Protein AF-A0A7Y2K6S4-F1 (afdb_monomer_lite)

pLDDT: mean 89.26, std 9.5, range [41.28, 97.06]

Sequence (138 aa):
EFALLLDDEIDHLEFKLSESYPNSRILNSIKTIIGSFSNAIYFVFDDESELFRSKVCPVISAELEKRKIKLLLKSEFYQLENNEQKDINTRFDSLLKNLGEEKLFILSSVEEFRLLLPEMASYRKVGFKFINPSLIEN

Foldseek 3Di:
DAEAEDACPPDPCLQDQDLVDDLVSNLRNLVCVCVVPVVHQAYEYACPHPSVVHPCVVSNVVSCVVVVHHYHYPVQAAELDDPPDPDSLVSVVVVVVPDDPDDHHHDDDPVSVVVCVVVVVVVVVVPDDDDDSNPPPD

Radius of gyration: 17.73 Å; chains: 1; bounding box: 39×28×47 Å

Structure (mmCIF, N/CA/C/O backbone):
data_AF-A0A7Y2K6S4-F1
#
_entry.id   AF-A0A7Y2K6S4-F1
#
loop_
_atom_site.group_PDB
_atom_site.id
_atom_site.type_symbol
_atom_site.label_atom_id
_atom_site.label_alt_id
_atom_site.label_comp_id
_atom_site.label_asym_id
_atom_site.label_entity_id
_atom_site.label_seq_id
_atom_site.pdbx_PDB_ins_code
_atom_site.Cartn_x
_atom_site.Cartn_y
_atom_site.Cartn_z
_atom_site.occupancy
_atom_site.B_iso_or_equiv
_atom_site.auth_seq_id
_atom_site.auth_comp_id
_atom_site.auth_asym_id
_atom_site.auth_atom_id
_atom_site.pdbx_PDB_model_num
ATOM 1 N N . GLU A 1 1 ? -11.916 -5.835 -1.835 1.00 80.81 1 GLU A N 1
ATOM 2 C CA . GLU A 1 1 ? -11.115 -4.637 -2.146 1.00 80.81 1 GLU A CA 1
ATOM 3 C C . GLU A 1 1 ? -9.665 -4.935 -1.833 1.00 80.81 1 GLU A C 1
ATOM 5 O O . GLU A 1 1 ? -9.430 -5.662 -0.875 1.00 80.81 1 GLU A O 1
ATOM 10 N N . PHE A 1 2 ? -8.725 -4.459 -2.646 1.00 89.69 2 PHE A N 1
ATOM 11 C CA . PHE A 1 2 ? -7.299 -4.657 -2.393 1.00 89.69 2 PHE A CA 1
ATOM 12 C C . PHE A 1 2 ? -6.484 -3.476 -2.925 1.00 89.69 2 PHE A C 1
ATOM 14 O O . PHE A 1 2 ? -6.943 -2.729 -3.794 1.00 89.69 2 PHE A O 1
ATOM 21 N N . ALA A 1 3 ? -5.280 -3.327 -2.384 1.00 91.00 3 ALA A N 1
ATOM 22 C CA . ALA A 1 3 ? -4.229 -2.471 -2.912 1.00 91.00 3 ALA A CA 1
ATOM 23 C C . ALA A 1 3 ? -3.069 -3.355 -3.385 1.00 91.00 3 ALA A C 1
ATOM 25 O O . ALA A 1 3 ? -2.923 -4.484 -2.913 1.00 91.00 3 ALA A O 1
ATOM 26 N N . LEU A 1 4 ? -2.277 -2.861 -4.331 1.00 94.62 4 LEU A N 1
ATOM 27 C CA . LEU A 1 4 ? -1.100 -3.568 -4.834 1.00 94.62 4 LEU A CA 1
ATOM 28 C C . LEU A 1 4 ? 0.155 -2.978 -4.223 1.00 94.62 4 LEU A C 1
ATOM 30 O O . LEU A 1 4 ? 0.376 -1.778 -4.352 1.00 94.62 4 LEU A O 1
ATOM 34 N N . LEU A 1 5 ? 0.975 -3.824 -3.613 1.00 94.88 5 LEU A N 1
ATOM 35 C CA . LEU A 1 5 ? 2.310 -3.448 -3.176 1.00 94.88 5 LEU A CA 1
ATOM 36 C C . LEU A 1 5 ? 3.285 -3.566 -4.355 1.00 94.88 5 LEU A C 1
ATOM 38 O O . LEU A 1 5 ? 3.292 -4.573 -5.062 1.00 94.88 5 LEU A O 1
ATOM 42 N N . LEU A 1 6 ? 4.067 -2.515 -4.577 1.00 95.69 6 LEU A N 1
ATOM 43 C CA . LEU A 1 6 ? 5.201 -2.477 -5.487 1.00 95.69 6 LEU A CA 1
ATOM 44 C C . LEU A 1 6 ? 6.479 -2.525 -4.653 1.00 95.69 6 LEU A C 1
ATOM 46 O O . LEU A 1 6 ? 6.812 -1.551 -3.975 1.00 95.69 6 LEU A O 1
ATOM 50 N N . ASP A 1 7 ? 7.169 -3.657 -4.711 1.00 94.69 7 ASP A N 1
ATOM 51 C CA . ASP A 1 7 ? 8.397 -3.932 -3.971 1.00 94.69 7 ASP A CA 1
ATOM 52 C C . ASP A 1 7 ? 9.390 -4.748 -4.821 1.00 94.69 7 ASP A C 1
ATOM 54 O O . ASP A 1 7 ? 9.219 -4.929 -6.034 1.00 94.69 7 ASP A O 1
ATOM 58 N N . ASP A 1 8 ? 10.454 -5.219 -4.174 1.00 92.81 8 ASP A N 1
ATOM 59 C CA . ASP A 1 8 ? 11.523 -5.992 -4.805 1.00 92.81 8 ASP A CA 1
ATOM 60 C C . ASP A 1 8 ? 11.154 -7.471 -5.034 1.00 92.81 8 ASP A C 1
ATOM 62 O O . ASP A 1 8 ? 11.887 -8.188 -5.720 1.00 92.81 8 ASP A O 1
ATOM 66 N N . GLU A 1 9 ? 10.021 -7.941 -4.499 1.00 92.19 9 GLU A N 1
ATOM 67 C CA . GLU A 1 9 ? 9.597 -9.344 -4.566 1.00 92.19 9 GLU A CA 1
ATOM 68 C C . GLU A 1 9 ? 8.816 -9.672 -5.852 1.00 92.19 9 GLU A C 1
ATOM 70 O O . GLU A 1 9 ? 8.498 -10.833 -6.115 1.00 92.19 9 GLU A O 1
ATOM 75 N N . ILE A 1 10 ? 8.555 -8.680 -6.713 1.00 90.94 10 ILE A N 1
ATOM 76 C CA . ILE A 1 10 ? 7.894 -8.880 -8.011 1.00 90.94 10 ILE A CA 1
ATOM 77 C C . ILE A 1 10 ? 8.826 -9.627 -8.981 1.00 90.94 10 ILE A C 1
ATOM 79 O O . ILE A 1 10 ? 9.609 -9.044 -9.742 1.00 90.94 10 ILE A O 1
ATOM 83 N N . ASP A 1 11 ? 8.700 -10.950 -9.001 1.00 88.38 11 ASP A N 1
ATOM 84 C CA . ASP A 1 11 ? 9.562 -11.859 -9.756 1.00 88.38 11 ASP A CA 1
ATOM 85 C C . ASP A 1 11 ? 8.979 -12.302 -11.109 1.00 88.38 11 ASP A C 1
ATOM 87 O O . ASP A 1 11 ? 9.739 -12.607 -12.039 1.00 88.38 11 ASP A O 1
ATOM 91 N N . HIS A 1 12 ? 7.650 -12.285 -11.257 1.00 92.19 12 HIS A N 1
ATOM 92 C CA . HIS A 1 12 ? 6.977 -12.727 -12.473 1.00 92.19 12 HIS A CA 1
ATOM 93 C C . HIS A 1 12 ? 7.408 -11.872 -13.668 1.00 92.19 12 HIS A C 1
ATOM 95 O O . HIS A 1 12 ? 7.276 -10.647 -13.670 1.00 92.19 12 HIS A O 1
ATOM 101 N N . LEU A 1 13 ? 7.915 -12.519 -14.720 1.00 90.56 13 LEU A N 1
ATOM 102 C CA . LEU A 1 13 ? 8.658 -11.850 -15.794 1.00 90.56 13 LEU A CA 1
ATOM 103 C C . LEU A 1 13 ? 7.888 -10.700 -16.463 1.00 90.56 13 LEU A C 1
ATOM 105 O O . LEU A 1 13 ? 8.491 -9.705 -16.875 1.00 90.56 13 LEU A O 1
ATOM 109 N N . GLU A 1 14 ? 6.573 -10.842 -16.616 1.00 93.94 14 GLU A N 1
ATOM 110 C CA . GLU A 1 14 ? 5.709 -9.839 -17.252 1.00 93.94 14 GLU A CA 1
ATOM 111 C C . GLU A 1 14 ? 5.389 -8.635 -16.354 1.00 93.94 14 GLU A C 1
ATOM 113 O O . GLU A 1 14 ? 5.055 -7.571 -16.872 1.00 93.94 14 GLU A O 1
ATOM 118 N N . PHE A 1 15 ? 5.529 -8.794 -15.036 1.00 95.44 15 PHE A N 1
ATOM 119 C CA . PHE A 1 15 ? 5.310 -7.747 -14.039 1.00 95.44 15 PHE A CA 1
ATOM 120 C C . PHE A 1 15 ? 6.617 -7.160 -13.523 1.00 95.44 15 PHE A C 1
ATOM 122 O O . PHE A 1 15 ? 6.616 -6.050 -13.013 1.00 95.44 15 PHE A O 1
ATOM 129 N N . LYS A 1 16 ? 7.742 -7.857 -13.692 1.00 94.81 16 LYS A N 1
ATOM 130 C CA . LYS A 1 16 ? 9.025 -7.462 -13.122 1.00 94.81 16 LYS A CA 1
ATOM 131 C C . LYS A 1 16 ? 9.394 -6.014 -13.453 1.00 94.81 16 LYS A C 1
ATOM 133 O O . LYS A 1 16 ? 9.487 -5.620 -14.625 1.00 94.81 16 LYS A O 1
ATOM 138 N N . LEU A 1 17 ? 9.648 -5.255 -12.390 1.00 94.19 17 LEU A N 1
ATOM 139 C CA . LEU A 1 17 ? 10.125 -3.880 -12.404 1.00 94.19 17 LEU A CA 1
ATOM 140 C C . LEU A 1 17 ? 11.571 -3.901 -11.897 1.00 94.19 17 LEU A C 1
ATOM 142 O O . LEU A 1 17 ? 11.830 -4.287 -10.768 1.00 94.19 17 LEU A O 1
ATOM 146 N N . SER A 1 18 ? 12.538 -3.571 -12.751 1.00 92.56 18 SER A N 1
ATOM 147 C CA . SER A 1 18 ? 13.960 -3.619 -12.390 1.00 92.56 18 SER A CA 1
ATOM 148 C C . SER A 1 18 ? 14.729 -2.513 -13.086 1.00 92.56 18 SER A C 1
ATOM 150 O O . SER A 1 18 ? 14.574 -2.298 -14.285 1.00 92.56 18 SER A O 1
ATOM 152 N N . GLU A 1 19 ? 15.639 -1.860 -12.372 1.00 92.62 19 GLU A N 1
ATOM 153 C CA . GLU A 1 19 ? 16.479 -0.802 -12.940 1.00 92.62 19 GLU A CA 1
ATOM 154 C C . GLU A 1 19 ? 17.434 -1.251 -14.050 1.00 92.62 19 GLU A C 1
ATOM 156 O O . GLU A 1 19 ? 17.946 -0.429 -14.818 1.00 92.62 19 GLU A O 1
ATOM 161 N N . SER A 1 20 ? 17.667 -2.561 -14.146 1.00 92.38 20 SER A N 1
ATOM 162 C CA . SER A 1 20 ? 18.426 -3.171 -15.235 1.00 92.38 20 SER A CA 1
ATOM 163 C C . SER A 1 20 ? 17.676 -3.115 -16.571 1.00 92.38 20 SER A C 1
ATOM 165 O O . SER A 1 20 ? 18.290 -3.230 -17.633 1.00 92.38 20 SER A O 1
ATOM 167 N N . TYR A 1 21 ? 16.355 -2.914 -16.545 1.00 94.19 21 TYR A N 1
ATOM 168 C CA . TYR A 1 21 ? 15.522 -2.884 -17.737 1.00 94.19 21 TYR A CA 1
ATOM 169 C C . TYR A 1 21 ? 15.424 -1.486 -18.357 1.00 94.19 21 TYR A C 1
ATOM 171 O O . TYR A 1 21 ? 15.396 -0.477 -17.651 1.00 94.19 21 TYR A O 1
ATOM 179 N N . PRO A 1 22 ? 15.328 -1.400 -19.699 1.00 94.62 22 PRO A N 1
ATOM 180 C CA . PRO A 1 22 ? 15.084 -0.131 -20.369 1.00 94.62 22 PRO A CA 1
ATOM 181 C C . PRO A 1 22 ? 13.682 0.400 -20.039 1.00 94.62 22 PRO A C 1
ATOM 183 O O . PRO A 1 22 ? 12.744 -0.376 -19.843 1.00 94.62 22 PRO A O 1
ATOM 186 N N . ASN A 1 23 ? 13.503 1.725 -20.088 1.00 94.88 23 ASN A N 1
ATOM 187 C CA . ASN A 1 23 ? 12.219 2.375 -19.789 1.00 94.88 23 ASN A CA 1
ATOM 188 C C . ASN A 1 23 ? 11.049 1.813 -20.611 1.00 94.88 23 ASN A C 1
ATOM 190 O O . ASN A 1 23 ? 9.943 1.703 -20.099 1.00 94.88 23 ASN A O 1
ATOM 194 N N . SER A 1 24 ? 11.275 1.413 -21.867 1.00 95.69 24 SER A N 1
ATOM 195 C CA . SER A 1 24 ? 10.242 0.780 -22.699 1.00 95.69 24 SER A CA 1
ATOM 196 C C . SER A 1 24 ? 9.732 -0.538 -22.110 1.00 95.69 24 SER A C 1
ATOM 198 O O . SER A 1 24 ? 8.534 -0.811 -22.169 1.00 95.69 24 SER A O 1
ATOM 200 N N . ARG A 1 25 ? 10.617 -1.341 -21.506 1.00 95.56 25 ARG A N 1
ATOM 201 C CA . ARG A 1 25 ? 10.241 -2.577 -20.815 1.00 95.56 25 ARG A CA 1
ATOM 202 C C . ARG A 1 25 ? 9.496 -2.268 -19.522 1.00 95.56 25 ARG A C 1
ATOM 204 O O . ARG A 1 25 ? 8.444 -2.858 -19.322 1.00 95.56 25 ARG A O 1
ATOM 211 N N . ILE A 1 26 ? 9.980 -1.319 -18.717 1.00 96.50 26 ILE A N 1
ATOM 212 C CA . ILE A 1 26 ? 9.299 -0.873 -17.487 1.00 96.50 26 ILE A CA 1
ATOM 213 C C . ILE A 1 26 ? 7.883 -0.385 -17.781 1.00 96.50 26 ILE A C 1
ATOM 215 O O . ILE A 1 26 ? 6.938 -0.827 -17.135 1.00 96.50 26 ILE A O 1
ATOM 219 N N . LEU A 1 27 ? 7.722 0.456 -18.808 1.00 96.69 27 LEU A N 1
ATOM 220 C CA . LEU A 1 27 ? 6.421 0.959 -19.249 1.00 96.69 27 LEU A CA 1
ATOM 221 C C . 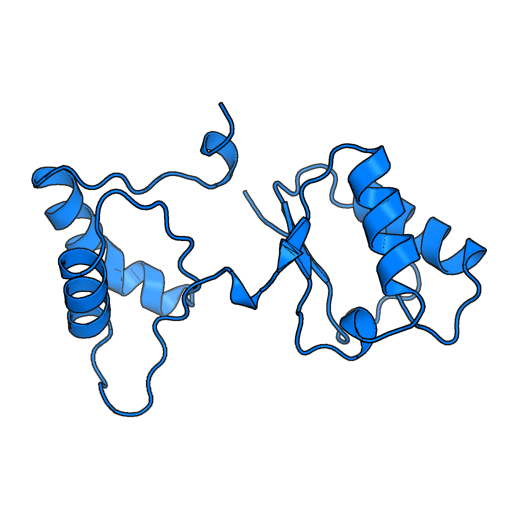LEU A 1 27 ? 5.478 -0.162 -19.690 1.00 96.69 27 LEU A C 1
ATOM 223 O O . LEU A 1 27 ? 4.275 -0.074 -19.463 1.00 96.69 27 LEU A O 1
ATOM 227 N N . ASN A 1 28 ? 5.998 -1.208 -20.329 1.00 96.75 28 ASN A N 1
ATOM 228 C CA . ASN A 1 28 ? 5.182 -2.364 -20.681 1.00 96.75 28 ASN A CA 1
ATOM 229 C C . ASN A 1 28 ? 4.792 -3.159 -19.431 1.00 96.75 28 ASN A C 1
ATOM 231 O O . ASN A 1 28 ? 3.609 -3.430 -19.271 1.00 96.75 28 ASN A O 1
ATOM 235 N N . SER A 1 29 ? 5.735 -3.455 -18.527 1.00 97.06 29 SER A N 1
ATOM 236 C CA . SER A 1 29 ? 5.449 -4.171 -17.276 1.00 97.06 29 SER A CA 1
ATOM 237 C C . SER A 1 29 ? 4.379 -3.454 -16.451 1.00 97.06 29 SER A C 1
ATOM 239 O O . SER A 1 29 ? 3.369 -4.058 -16.105 1.00 97.06 29 SER A O 1
ATOM 241 N N . ILE A 1 30 ? 4.527 -2.146 -16.206 1.00 96.50 30 ILE A N 1
ATOM 242 C CA . ILE A 1 30 ? 3.552 -1.391 -15.405 1.00 96.50 30 ILE A CA 1
ATOM 243 C C . ILE A 1 30 ? 2.173 -1.321 -16.080 1.00 96.50 30 ILE A C 1
ATOM 245 O O . ILE A 1 30 ? 1.158 -1.433 -15.400 1.00 96.50 30 ILE A O 1
ATOM 249 N N . LYS A 1 31 ? 2.096 -1.221 -17.417 1.00 96.19 31 LYS A N 1
ATOM 250 C CA . LYS A 1 31 ? 0.814 -1.309 -18.141 1.00 96.19 31 LYS A CA 1
ATOM 251 C C . LYS A 1 31 ? 0.164 -2.677 -17.972 1.00 96.19 31 LYS A C 1
ATOM 253 O O . LYS A 1 31 ? -1.049 -2.737 -17.790 1.00 96.19 31 LYS A O 1
ATOM 258 N N . THR A 1 32 ? 0.953 -3.749 -18.029 1.00 97.06 32 THR A N 1
ATOM 259 C CA . THR A 1 32 ? 0.463 -5.113 -17.807 1.00 97.06 32 THR A CA 1
ATOM 260 C C . THR A 1 32 ? -0.038 -5.281 -16.376 1.00 97.06 32 THR A C 1
ATOM 262 O O . THR A 1 32 ? -1.130 -5.812 -16.201 1.00 97.06 32 THR A O 1
ATOM 265 N N . ILE A 1 33 ? 0.683 -4.772 -15.368 1.00 96.81 33 ILE A N 1
ATOM 266 C CA . ILE A 1 33 ? 0.230 -4.772 -13.966 1.00 96.81 33 ILE A CA 1
ATOM 267 C C . ILE A 1 33 ? -1.111 -4.037 -13.854 1.00 96.81 33 ILE A C 1
ATOM 269 O O . ILE A 1 33 ? -2.093 -4.615 -13.400 1.00 96.81 33 ILE A O 1
ATOM 273 N N . ILE A 1 34 ? -1.191 -2.791 -14.334 1.00 95.69 34 ILE A N 1
ATOM 274 C CA . ILE A 1 34 ? -2.422 -1.986 -14.270 1.00 95.69 34 ILE A CA 1
ATOM 275 C C . ILE A 1 34 ? -3.596 -2.705 -14.950 1.00 95.69 34 ILE A C 1
ATOM 277 O O . ILE A 1 34 ? -4.701 -2.720 -14.415 1.00 95.69 34 ILE A O 1
ATOM 281 N N . GLY A 1 35 ? -3.368 -3.309 -16.120 1.00 95.44 35 GLY A N 1
ATOM 282 C CA . GLY A 1 35 ? -4.402 -4.051 -16.842 1.00 95.44 35 GLY A CA 1
ATOM 283 C C . GLY A 1 35 ? -4.833 -5.338 -16.134 1.00 95.44 35 GLY A C 1
ATOM 284 O O . GLY A 1 35 ? -6.020 -5.648 -16.107 1.00 95.44 35 GLY A O 1
ATOM 285 N N . SER A 1 36 ? -3.887 -6.065 -15.537 1.00 96.00 36 SER A N 1
ATOM 286 C CA . SER A 1 36 ? -4.144 -7.342 -14.854 1.00 96.00 36 SER A CA 1
ATOM 287 C C . SER A 1 36 ? -4.853 -7.151 -13.516 1.00 96.00 36 SER A C 1
ATOM 289 O O . SER A 1 36 ? -5.627 -8.005 -13.090 1.00 96.00 36 SER A O 1
ATOM 291 N N . PHE A 1 37 ? -4.624 -6.010 -12.869 1.00 94.94 37 PHE A N 1
ATOM 292 C CA . PHE A 1 37 ? -5.162 -5.685 -11.556 1.00 94.94 37 PHE A CA 1
ATOM 293 C C . PHE A 1 37 ? -6.007 -4.406 -11.589 1.00 94.94 37 PHE A C 1
ATOM 295 O O . PHE A 1 37 ? -5.912 -3.552 -10.710 1.00 94.94 37 PHE A O 1
ATOM 302 N N . SER A 1 38 ? -6.881 -4.287 -12.590 1.00 91.31 38 SER A N 1
ATOM 303 C CA . SER A 1 38 ? -7.707 -3.093 -12.831 1.00 91.31 38 SER A CA 1
ATOM 304 C C . SER A 1 38 ? -8.642 -2.706 -11.678 1.00 91.31 38 SER A C 1
ATOM 306 O O . SER A 1 38 ? -9.156 -1.594 -11.655 1.00 91.31 38 SER A O 1
ATOM 308 N N . ASN A 1 39 ? -8.894 -3.628 -10.745 1.00 90.38 39 ASN A N 1
ATOM 309 C CA . ASN A 1 39 ? -9.775 -3.431 -9.592 1.00 90.38 39 ASN A CA 1
ATOM 310 C C . ASN A 1 39 ? -9.016 -3.031 -8.312 1.00 90.38 39 ASN A C 1
ATOM 312 O O . ASN A 1 39 ? -9.629 -2.965 -7.243 1.00 90.38 39 ASN A O 1
ATOM 316 N N . ALA A 1 40 ? -7.698 -2.820 -8.390 1.00 92.25 40 ALA A N 1
ATOM 317 C CA . ALA A 1 40 ? -6.919 -2.300 -7.274 1.00 92.25 40 ALA A CA 1
ATOM 318 C C . ALA A 1 40 ? -7.342 -0.860 -6.965 1.00 92.25 40 ALA A C 1
ATOM 320 O O . ALA A 1 40 ? -7.468 -0.033 -7.867 1.00 92.25 40 ALA A O 1
ATOM 321 N N . ILE A 1 41 ? -7.552 -0.559 -5.684 1.00 89.81 41 ILE A N 1
ATOM 322 C CA . ILE A 1 41 ? -7.971 0.783 -5.251 1.00 89.81 41 ILE A CA 1
ATOM 323 C C . ILE A 1 41 ? -6.773 1.724 -5.238 1.00 89.81 41 ILE A C 1
ATOM 325 O O . ILE A 1 41 ? -6.866 2.859 -5.695 1.00 89.81 41 ILE A O 1
ATOM 329 N N . TYR A 1 42 ? -5.648 1.226 -4.727 1.00 89.94 42 TYR A N 1
ATOM 330 C CA . TYR A 1 42 ? -4.393 1.952 -4.631 1.00 89.94 42 TYR A CA 1
ATOM 331 C C . TYR A 1 42 ? -3.243 1.089 -5.116 1.00 89.94 42 TYR A C 1
ATOM 333 O O . TYR A 1 42 ? -3.272 -0.142 -5.019 1.00 89.94 42 TYR A O 1
ATOM 341 N N . PHE A 1 43 ? -2.206 1.775 -5.567 1.00 94.69 43 PHE A N 1
ATOM 342 C CA . PHE A 1 43 ? -0.868 1.224 -5.619 1.00 94.69 43 PHE A CA 1
ATOM 343 C C . PHE A 1 43 ? -0.113 1.758 -4.407 1.00 94.69 43 PHE A C 1
ATOM 345 O O . PHE A 1 43 ? -0.253 2.927 -4.048 1.00 94.69 43 PHE A O 1
ATOM 352 N N . VAL A 1 44 ? 0.653 0.894 -3.761 1.00 94.94 44 VAL A N 1
ATOM 353 C CA . VAL A 1 44 ? 1.492 1.220 -2.615 1.00 94.94 44 VAL A CA 1
ATOM 354 C C . VAL A 1 44 ? 2.924 0.942 -3.019 1.00 94.94 44 VAL A C 1
ATOM 356 O O . VAL A 1 44 ? 3.221 -0.152 -3.483 1.00 94.94 44 VAL A O 1
ATOM 359 N N . PHE A 1 45 ? 3.804 1.919 -2.869 1.00 95.44 45 PHE A N 1
ATOM 360 C CA . PHE A 1 45 ? 5.233 1.726 -3.050 1.00 95.44 45 PHE A CA 1
ATOM 361 C C . PHE A 1 45 ? 5.865 1.393 -1.704 1.00 95.44 45 PHE A C 1
ATOM 363 O O . PHE A 1 45 ? 5.640 2.120 -0.737 1.00 95.44 45 PHE A O 1
ATOM 370 N N . ASP A 1 46 ? 6.660 0.328 -1.634 1.00 94.94 46 ASP A N 1
ATOM 371 C CA . ASP A 1 46 ? 7.538 0.125 -0.484 1.00 94.94 46 ASP A CA 1
ATOM 372 C C . ASP A 1 46 ? 8.703 1.115 -0.572 1.00 94.94 46 ASP A C 1
ATOM 374 O O . ASP A 1 46 ? 9.618 0.940 -1.375 1.00 94.94 46 ASP A O 1
ATOM 378 N N . ASP A 1 47 ? 8.657 2.190 0.208 1.00 94.19 47 ASP A N 1
ATOM 379 C CA . ASP A 1 47 ? 9.657 3.255 0.183 1.00 94.19 47 ASP A CA 1
ATOM 380 C C . ASP A 1 47 ? 11.018 2.849 0.778 1.00 94.19 47 ASP A C 1
ATOM 382 O O . ASP A 1 47 ? 12.015 3.550 0.588 1.00 94.19 47 ASP A O 1
ATOM 386 N N . GLU A 1 48 ? 11.103 1.654 1.368 1.00 94.50 48 GLU A N 1
ATOM 387 C CA . GLU A 1 48 ? 12.352 1.019 1.793 1.00 94.50 48 GLU A CA 1
ATOM 388 C C . GLU A 1 48 ? 12.921 0.039 0.744 1.00 94.50 48 GLU A C 1
ATOM 390 O O . GLU A 1 48 ? 14.026 -0.488 0.927 1.00 94.50 48 GLU A O 1
ATOM 395 N N . SER A 1 49 ? 12.232 -0.178 -0.384 1.00 95.06 49 SER A N 1
ATOM 396 C CA . SER A 1 49 ? 12.674 -1.086 -1.458 1.00 95.06 49 SER A CA 1
ATOM 397 C C . SER A 1 49 ? 13.796 -0.516 -2.338 1.00 95.06 49 SER A C 1
ATOM 399 O O . SER A 1 49 ? 13.964 0.700 -2.500 1.00 95.06 49 SER A O 1
ATOM 401 N N . GLU A 1 50 ? 14.578 -1.402 -2.959 1.00 94.50 50 GLU A N 1
ATOM 402 C CA . GLU A 1 50 ? 15.520 -1.038 -4.023 1.00 94.50 50 GLU A CA 1
ATOM 403 C C . GLU A 1 50 ? 14.785 -0.455 -5.231 1.00 94.50 50 GLU A C 1
ATOM 405 O O . GLU A 1 50 ? 15.235 0.535 -5.816 1.00 94.50 50 GLU A O 1
ATOM 410 N N . LEU A 1 51 ? 13.618 -1.008 -5.564 1.00 94.62 51 LEU A N 1
ATOM 411 C CA . LEU A 1 51 ? 12.745 -0.516 -6.617 1.00 94.62 51 LEU A CA 1
ATOM 412 C C . LEU A 1 51 ? 12.386 0.963 -6.410 1.00 94.62 51 LEU A C 1
ATOM 414 O O . LEU A 1 51 ? 12.411 1.727 -7.380 1.00 94.62 51 LEU A O 1
ATOM 418 N N . PHE A 1 52 ? 12.111 1.396 -5.177 1.00 95.94 52 PHE A N 1
ATOM 419 C CA . PHE A 1 52 ? 11.768 2.791 -4.879 1.00 95.94 52 PHE A CA 1
ATOM 420 C C . PHE A 1 52 ? 12.958 3.723 -5.063 1.00 95.94 52 PHE A C 1
ATOM 422 O O . PHE A 1 52 ? 12.834 4.788 -5.669 1.00 95.94 52 PHE A O 1
ATOM 429 N N . ARG A 1 53 ? 14.135 3.290 -4.598 1.00 95.25 53 ARG A N 1
ATOM 430 C CA . ARG A 1 53 ? 15.399 4.030 -4.741 1.00 95.25 53 ARG A CA 1
ATOM 431 C C . ARG A 1 53 ? 15.946 4.026 -6.169 1.00 95.25 53 ARG A C 1
ATOM 433 O O . ARG A 1 53 ? 16.883 4.764 -6.477 1.00 95.25 53 ARG A O 1
ATOM 440 N N . SER A 1 54 ? 15.387 3.197 -7.040 1.00 95.12 54 SER A N 1
ATOM 441 C CA . SER A 1 54 ? 15.890 3.013 -8.389 1.00 95.12 54 SER A CA 1
ATOM 442 C C . SER A 1 54 ? 15.616 4.194 -9.322 1.00 95.12 54 SER A C 1
ATOM 444 O O . SER A 1 54 ? 14.637 4.935 -9.205 1.00 95.12 54 SER A O 1
ATOM 446 N N . LYS A 1 55 ? 16.421 4.291 -10.385 1.00 94.75 55 LYS A N 1
ATOM 447 C CA . LYS A 1 55 ? 16.215 5.267 -11.472 1.00 94.75 55 LYS A CA 1
ATOM 448 C C . LYS A 1 55 ? 14.906 5.074 -12.253 1.00 94.75 55 LYS A C 1
ATOM 450 O O . LYS A 1 55 ? 14.541 5.948 -13.038 1.00 94.75 55 LYS A O 1
ATOM 455 N N . VAL A 1 56 ? 14.238 3.924 -12.109 1.00 94.69 56 VAL A N 1
ATOM 456 C CA . VAL A 1 56 ? 12.994 3.616 -12.834 1.00 94.69 56 VAL A CA 1
ATOM 457 C C . VAL A 1 56 ? 11.742 3.991 -12.043 1.00 94.69 56 VAL A C 1
ATOM 459 O O . VAL A 1 56 ? 10.676 4.098 -12.648 1.00 94.69 56 VAL A O 1
ATOM 462 N N . CYS A 1 57 ? 11.863 4.281 -10.742 1.00 95.56 57 CYS A N 1
ATOM 463 C CA . CYS A 1 57 ? 10.761 4.753 -9.900 1.00 95.56 57 CYS A CA 1
ATOM 464 C C . CYS A 1 57 ? 10.012 5.959 -10.516 1.00 95.56 57 CYS A C 1
ATOM 466 O O . CYS A 1 57 ? 8.799 5.854 -10.709 1.00 95.56 57 CYS A O 1
ATOM 468 N N . PRO A 1 58 ? 10.678 7.034 -10.997 1.00 95.50 58 PRO A N 1
ATOM 469 C CA . PRO A 1 58 ? 9.979 8.153 -11.639 1.00 95.50 58 PRO A CA 1
ATOM 470 C C . PRO A 1 58 ? 9.177 7.762 -12.891 1.00 95.50 58 PRO A C 1
ATOM 472 O O . PRO A 1 58 ? 8.145 8.364 -13.180 1.00 95.50 58 PRO A O 1
ATOM 475 N N . VAL A 1 59 ? 9.630 6.748 -13.639 1.00 95.94 59 VAL A N 1
ATOM 476 C CA . VAL A 1 59 ? 8.932 6.250 -14.839 1.00 95.94 59 VAL A CA 1
ATOM 477 C C . VAL A 1 59 ? 7.635 5.541 -14.448 1.00 95.94 59 VAL A C 1
ATOM 479 O O . VAL A 1 59 ? 6.616 5.714 -15.115 1.00 95.94 59 VAL A O 1
ATOM 482 N N . ILE A 1 60 ? 7.673 4.763 -13.365 1.00 95.94 60 ILE A N 1
ATOM 483 C CA . ILE A 1 60 ? 6.513 4.055 -12.813 1.00 95.94 60 ILE A CA 1
ATOM 484 C C . ILE A 1 60 ? 5.494 5.069 -12.284 1.00 95.94 60 ILE A C 1
ATOM 486 O O . ILE A 1 60 ? 4.333 5.039 -12.698 1.00 95.94 60 ILE A O 1
ATOM 490 N N . SER A 1 61 ? 5.939 6.008 -11.444 1.00 95.81 61 SER A N 1
ATOM 491 C CA . SER A 1 61 ? 5.080 7.031 -10.838 1.00 95.81 61 SER A CA 1
ATOM 492 C C . SER A 1 61 ? 4.380 7.891 -11.890 1.00 95.81 61 SER A C 1
ATOM 494 O O . SER A 1 61 ? 3.165 8.062 -11.825 1.00 95.81 61 SER A O 1
ATOM 496 N N . ALA A 1 62 ? 5.104 8.345 -12.920 1.00 95.94 62 ALA A N 1
ATOM 497 C CA . ALA A 1 62 ? 4.522 9.141 -14.001 1.00 95.94 62 ALA A CA 1
ATOM 498 C C . ALA A 1 62 ? 3.446 8.377 -14.799 1.00 95.94 62 ALA A C 1
ATOM 500 O O . ALA A 1 62 ? 2.457 8.959 -15.249 1.00 95.94 62 ALA A O 1
ATOM 501 N N . GLU A 1 63 ? 3.616 7.066 -14.993 1.00 95.44 63 GLU A N 1
ATOM 502 C CA . GLU A 1 63 ? 2.664 6.247 -15.750 1.00 95.44 63 GLU A CA 1
ATOM 503 C C . GLU A 1 63 ? 1.374 5.961 -14.959 1.00 95.44 63 GLU A C 1
ATOM 505 O O . GLU A 1 63 ? 0.288 5.909 -15.558 1.00 95.44 63 GLU A O 1
ATOM 510 N N . LEU A 1 64 ? 1.478 5.827 -13.630 1.00 95.00 64 LEU A N 1
ATOM 511 C CA . LEU A 1 64 ? 0.339 5.748 -12.707 1.00 95.00 64 LEU A CA 1
ATOM 512 C C . LEU A 1 64 ? -0.399 7.094 -12.627 1.00 95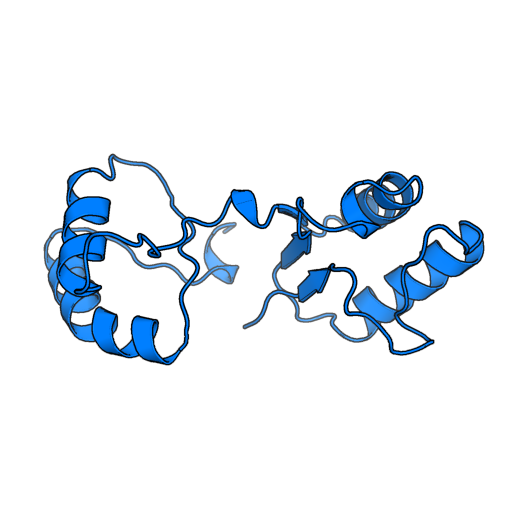.00 64 LEU A C 1
ATOM 514 O O . LEU A 1 64 ? -1.615 7.145 -12.837 1.00 95.00 64 LEU A O 1
ATOM 518 N N . GLU A 1 65 ? 0.337 8.191 -12.437 1.00 94.75 65 GLU A N 1
ATOM 519 C CA . GLU A 1 65 ? -0.207 9.552 -12.355 1.00 94.75 65 GLU A CA 1
ATOM 520 C C . GLU A 1 65 ? -0.970 9.937 -13.628 1.00 94.75 65 GLU A C 1
ATOM 522 O O . GLU A 1 65 ? -2.101 10.422 -13.566 1.00 94.75 65 GLU A O 1
ATOM 527 N N . LYS A 1 66 ? -0.418 9.625 -14.808 1.00 95.19 66 LYS A N 1
ATOM 528 C CA . LYS A 1 66 ? -1.076 9.853 -16.105 1.00 95.19 66 LYS A CA 1
ATOM 529 C C . LYS A 1 66 ? -2.465 9.207 -16.200 1.00 95.19 66 LYS A C 1
ATOM 531 O O . LYS A 1 66 ? -3.323 9.694 -16.937 1.00 95.19 66 LYS A O 1
ATOM 536 N N . ARG A 1 67 ? -2.689 8.103 -15.485 1.00 91.94 67 ARG A N 1
ATOM 537 C CA . ARG A 1 67 ? -3.971 7.379 -15.428 1.00 91.94 67 ARG A CA 1
ATOM 538 C C . ARG A 1 67 ? -4.836 7.777 -14.241 1.00 91.94 67 ARG A C 1
ATOM 540 O O . ARG A 1 67 ? -5.900 7.191 -14.073 1.00 91.94 67 ARG A O 1
ATOM 547 N N . LYS A 1 68 ? -4.407 8.771 -13.459 1.00 91.12 68 LYS A N 1
ATOM 548 C CA . LYS A 1 68 ? -5.046 9.189 -12.207 1.00 91.12 68 LYS A CA 1
ATOM 549 C C . LYS A 1 68 ? -5.143 8.040 -11.199 1.00 91.12 68 LYS A C 1
ATOM 551 O O . LYS A 1 68 ? -6.094 7.974 -10.429 1.00 91.12 68 LYS A O 1
ATOM 556 N N . ILE A 1 69 ? -4.181 7.119 -11.236 1.00 91.81 69 ILE A N 1
ATOM 557 C CA . ILE A 1 69 ? -4.081 6.045 -10.252 1.00 91.81 69 ILE A CA 1
ATOM 558 C C . ILE A 1 69 ? -3.326 6.602 -9.053 1.00 91.81 69 ILE A C 1
ATOM 560 O O . ILE A 1 69 ? -2.208 7.099 -9.199 1.00 91.81 69 ILE A O 1
ATOM 564 N N . LYS A 1 70 ? -3.940 6.523 -7.872 1.00 88.50 70 LYS A N 1
ATOM 565 C CA . LYS A 1 70 ? -3.321 6.992 -6.638 1.00 88.50 70 LYS A CA 1
ATOM 566 C C . LYS A 1 70 ? -2.196 6.048 -6.216 1.00 88.50 70 LYS A C 1
ATOM 568 O O . LYS A 1 70 ? -2.407 4.841 -6.074 1.00 88.50 70 LYS A O 1
ATOM 573 N N . LEU A 1 71 ? -1.024 6.636 -6.008 1.00 92.62 71 LEU A N 1
ATOM 574 C CA . LEU A 1 71 ? 0.150 5.987 -5.449 1.00 92.62 71 LEU A CA 1
ATOM 575 C C . LEU A 1 71 ? 0.345 6.484 -4.014 1.00 92.62 71 LEU A C 1
ATOM 577 O O . LEU A 1 71 ? 0.397 7.692 -3.796 1.00 92.62 71 LEU A O 1
ATOM 581 N N . LEU A 1 72 ? 0.423 5.555 -3.067 1.00 92.94 72 LEU A N 1
ATOM 582 C CA . LEU A 1 72 ? 0.729 5.801 -1.657 1.00 92.94 72 LEU A CA 1
ATOM 583 C C . LEU A 1 72 ? 2.106 5.219 -1.329 1.00 92.94 72 LEU A C 1
ATOM 585 O O . LEU A 1 72 ? 2.531 4.253 -1.963 1.00 92.94 72 LEU A O 1
ATOM 589 N N . LEU A 1 73 ? 2.786 5.759 -0.329 1.00 94.19 73 LEU A N 1
ATOM 590 C CA . LEU A 1 73 ? 3.985 5.159 0.250 1.00 94.19 73 LEU A CA 1
ATOM 591 C C . LEU A 1 73 ? 3.598 4.231 1.400 1.00 94.19 73 LEU A C 1
ATOM 593 O O . LEU A 1 73 ? 2.656 4.501 2.145 1.00 94.19 73 LEU A O 1
ATOM 597 N N . LYS A 1 74 ? 4.329 3.130 1.567 1.00 93.00 74 LYS A N 1
ATOM 598 C CA . LYS A 1 74 ? 4.109 2.177 2.660 1.00 93.00 74 LYS A CA 1
ATOM 599 C C . LYS A 1 74 ? 4.314 2.836 4.028 1.00 93.00 74 LYS A C 1
ATOM 601 O O . LYS A 1 74 ? 3.574 2.514 4.955 1.00 93.00 74 LYS A O 1
ATOM 606 N N . SER A 1 75 ? 5.231 3.796 4.145 1.00 91.75 75 SER A N 1
ATOM 607 C CA . SER A 1 75 ? 5.419 4.606 5.359 1.00 91.75 75 SER A CA 1
ATOM 608 C C . SER A 1 75 ? 4.244 5.518 5.731 1.00 91.75 75 SER A C 1
ATOM 610 O O . SER A 1 75 ? 4.146 5.924 6.887 1.00 91.75 75 SER A O 1
ATOM 612 N N . GLU A 1 76 ? 3.311 5.809 4.815 1.00 90.94 76 GLU A N 1
ATOM 613 C CA . GLU A 1 76 ? 2.073 6.536 5.153 1.00 90.94 76 GLU A CA 1
ATOM 614 C C . GLU A 1 76 ? 1.108 5.682 5.995 1.00 90.94 76 GLU A C 1
ATOM 616 O O . GLU A 1 76 ? 0.155 6.202 6.582 1.00 90.94 76 GLU A O 1
ATOM 621 N N . PHE A 1 77 ? 1.336 4.367 6.065 1.00 90.31 77 PHE A N 1
ATOM 622 C CA . PHE A 1 77 ? 0.529 3.450 6.853 1.00 90.31 77 PHE A CA 1
ATOM 623 C C . PHE A 1 77 ? 1.126 3.286 8.248 1.00 90.31 77 PHE A C 1
ATOM 625 O O . PHE A 1 77 ? 2.244 2.803 8.424 1.00 90.31 77 PHE A O 1
ATOM 632 N N . TYR A 1 78 ? 0.333 3.613 9.264 1.00 88.25 78 TYR A N 1
ATOM 633 C CA . TYR A 1 78 ? 0.702 3.383 10.649 1.00 88.25 78 TYR A CA 1
ATOM 634 C C . TYR A 1 78 ? 0.754 1.885 10.937 1.00 88.25 78 TYR A C 1
ATOM 636 O O . TYR A 1 78 ? -0.256 1.183 10.839 1.00 88.25 78 TYR A O 1
ATOM 644 N N . GLN A 1 79 ? 1.929 1.404 11.320 1.00 84.31 79 GLN A N 1
ATOM 645 C CA . GLN A 1 79 ? 2.113 0.040 11.790 1.00 84.31 79 GLN A CA 1
ATOM 646 C C . GLN A 1 79 ? 1.874 0.004 13.296 1.00 84.31 79 GLN A C 1
ATOM 648 O O . GLN A 1 79 ? 2.463 0.772 14.053 1.00 84.31 79 GLN A O 1
ATOM 653 N N . LEU A 1 80 ? 1.017 -0.911 13.747 1.00 77.94 80 LEU A N 1
ATOM 654 C CA . LEU A 1 80 ? 0.767 -1.119 15.177 1.00 77.94 80 LEU A CA 1
ATOM 655 C C . LEU A 1 80 ? 1.926 -1.846 15.883 1.00 77.94 80 LEU A C 1
ATOM 657 O O . LEU A 1 80 ? 1.841 -2.117 17.082 1.00 77.94 80 LEU A O 1
ATOM 661 N N . GLU A 1 81 ? 3.006 -2.175 15.175 1.00 69.31 81 GLU A N 1
ATOM 662 C CA . GLU A 1 81 ? 4.162 -2.878 15.720 1.00 69.31 81 GLU A CA 1
ATOM 663 C C . GLU A 1 81 ? 5.007 -1.972 16.629 1.00 69.31 81 GLU A C 1
ATOM 665 O O . GLU A 1 81 ? 5.448 -0.891 16.250 1.00 69.31 81 GLU A O 1
ATOM 670 N N . ASN A 1 82 ? 5.252 -2.433 17.858 1.00 54.12 82 ASN A N 1
ATOM 671 C CA . ASN A 1 82 ? 6.301 -1.909 18.725 1.00 54.12 82 ASN A CA 1
ATOM 672 C C . ASN A 1 82 ? 6.850 -3.069 19.570 1.00 54.12 82 ASN A C 1
ATOM 674 O O . ASN A 1 82 ? 6.083 -3.889 20.077 1.00 54.12 82 ASN A O 1
ATOM 678 N N . ASN A 1 83 ? 8.170 -3.131 19.741 1.00 53.47 83 ASN A N 1
ATOM 679 C CA . ASN A 1 83 ? 8.869 -4.218 20.434 1.00 53.47 83 ASN A CA 1
ATOM 680 C C . ASN A 1 83 ? 8.635 -4.232 21.961 1.00 53.47 83 ASN A C 1
ATOM 682 O O . ASN A 1 83 ? 9.004 -5.197 22.629 1.00 53.47 83 ASN A O 1
ATOM 686 N N . GLU A 1 84 ? 8.016 -3.189 22.524 1.00 54.50 84 GLU A N 1
ATOM 687 C CA . GLU A 1 84 ? 7.903 -2.998 23.979 1.00 54.50 84 GLU A CA 1
ATOM 688 C C . GLU A 1 84 ? 6.515 -3.319 24.567 1.00 54.50 84 GLU A C 1
ATOM 690 O O . GLU A 1 84 ? 6.415 -3.732 25.725 1.00 54.50 84 GLU A O 1
ATOM 695 N N . GLN A 1 85 ? 5.431 -3.194 23.791 1.00 56.28 85 GLN A N 1
ATOM 696 C CA . GLN A 1 85 ? 4.059 -3.461 24.248 1.00 56.28 85 GLN A CA 1
ATOM 697 C C . GLN A 1 85 ? 3.498 -4.699 23.556 1.00 56.28 85 GLN A C 1
ATOM 699 O O . GLN A 1 85 ? 3.215 -4.686 22.365 1.00 56.28 85 GLN A O 1
ATOM 704 N N . LYS A 1 86 ? 3.308 -5.788 24.310 1.00 65.75 86 LYS A N 1
ATOM 705 C CA . LYS A 1 86 ? 2.870 -7.069 23.729 1.00 65.75 86 LYS A CA 1
ATOM 706 C C . LYS A 1 86 ? 1.414 -7.072 23.261 1.00 65.75 86 LYS A C 1
ATOM 708 O O . LYS A 1 86 ? 1.100 -7.774 22.307 1.00 65.75 86 LYS A O 1
ATOM 713 N N . ASP A 1 87 ? 0.531 -6.291 23.878 1.00 84.38 87 ASP A N 1
ATOM 714 C CA . ASP A 1 87 ? -0.900 -6.327 23.561 1.00 84.38 87 ASP A CA 1
ATOM 715 C C . ASP A 1 87 ? -1.278 -5.314 22.472 1.00 84.38 87 ASP A C 1
ATOM 717 O O . ASP A 1 87 ? -0.957 -4.127 22.561 1.00 84.38 87 ASP A O 1
ATOM 721 N N . ILE A 1 88 ? -1.942 -5.794 21.423 1.00 87.19 88 ILE A N 1
ATOM 722 C CA . ILE A 1 88 ? -2.391 -4.974 20.297 1.00 87.19 88 ILE A CA 1
ATOM 723 C C . ILE A 1 88 ? -3.568 -4.071 20.674 1.00 87.19 88 ILE A C 1
ATOM 725 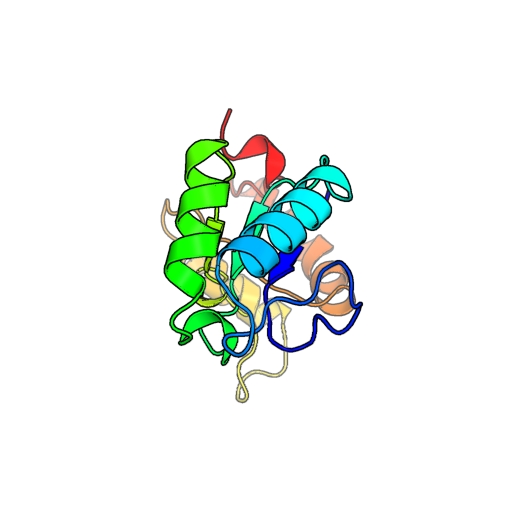O O . ILE A 1 88 ? -3.630 -2.934 20.209 1.00 87.19 88 ILE A O 1
ATOM 729 N N . ASN A 1 89 ? -4.457 -4.525 21.562 1.00 88.31 89 ASN A N 1
ATOM 730 C CA . ASN A 1 89 ? -5.635 -3.747 21.948 1.00 88.31 89 ASN A CA 1
ATOM 731 C C . ASN A 1 89 ? -5.224 -2.484 22.705 1.00 88.31 89 ASN A C 1
ATOM 733 O O . ASN A 1 89 ? -5.685 -1.391 22.387 1.00 88.31 89 ASN A O 1
ATOM 737 N N . THR A 1 90 ? -4.278 -2.612 23.638 1.00 87.94 90 THR A N 1
ATOM 738 C CA . THR A 1 90 ? -3.693 -1.473 24.360 1.00 87.94 90 THR A CA 1
ATOM 739 C C . THR A 1 90 ? -3.030 -0.454 23.417 1.00 87.94 90 THR A C 1
ATOM 741 O O . THR A 1 90 ? -3.166 0.758 23.610 1.00 87.94 90 THR A O 1
ATOM 744 N N . ARG A 1 91 ? -2.330 -0.922 22.374 1.00 85.94 91 ARG A N 1
ATOM 745 C CA . ARG A 1 91 ? -1.683 -0.056 21.370 1.00 85.94 91 ARG A CA 1
ATOM 746 C C . ARG A 1 91 ? -2.705 0.671 20.507 1.00 85.94 91 ARG A C 1
ATOM 748 O O . ARG A 1 91 ? -2.600 1.878 20.316 1.00 85.94 91 ARG A O 1
ATOM 755 N N . PHE A 1 92 ? -3.717 -0.047 20.039 1.00 90.62 92 PHE A N 1
ATOM 756 C CA . PHE A 1 92 ? -4.806 0.521 19.258 1.00 90.62 92 PHE A CA 1
ATOM 757 C C . PHE A 1 92 ? -5.620 1.547 20.057 1.00 90.62 92 PHE A C 1
ATOM 759 O O . PHE A 1 92 ? -5.917 2.625 19.548 1.00 90.62 92 PHE A O 1
ATOM 766 N N . ASP A 1 93 ? -5.910 1.263 21.327 1.00 89.69 93 ASP A N 1
ATOM 767 C CA . ASP A 1 93 ? -6.586 2.199 22.230 1.00 89.69 93 ASP A CA 1
ATOM 768 C C . ASP A 1 93 ? -5.749 3.469 22.460 1.00 89.69 93 ASP A C 1
ATOM 770 O O . ASP A 1 93 ? -6.259 4.586 22.347 1.00 89.69 93 ASP A O 1
ATOM 774 N N . SER A 1 94 ? -4.442 3.308 22.689 1.00 88.38 94 SER A N 1
ATOM 775 C CA . SER A 1 94 ? -3.508 4.432 22.828 1.00 88.38 94 SER A CA 1
ATOM 776 C C . SER A 1 94 ? -3.440 5.274 21.553 1.00 88.38 94 SER A C 1
ATOM 778 O O . SER A 1 94 ? -3.477 6.501 21.623 1.00 88.38 94 SER A O 1
ATOM 780 N N . LEU A 1 95 ? -3.380 4.629 20.385 1.00 88.94 95 LEU A N 1
ATOM 781 C CA . LEU A 1 95 ? -3.381 5.298 19.087 1.00 88.94 95 LEU A CA 1
ATOM 782 C C . LEU A 1 95 ? -4.647 6.136 18.907 1.00 88.94 95 LEU A C 1
ATOM 784 O O . LEU A 1 95 ? -4.551 7.328 18.642 1.00 88.94 95 LEU A O 1
ATOM 788 N N . LEU A 1 96 ? -5.828 5.542 19.097 1.00 89.50 96 LEU A N 1
ATOM 789 C CA . LEU A 1 96 ? -7.097 6.235 18.873 1.00 89.50 96 LEU A CA 1
ATOM 790 C C . LEU A 1 96 ? -7.360 7.354 19.882 1.00 89.50 96 LEU A C 1
ATOM 792 O O . LEU A 1 96 ? -7.976 8.350 19.525 1.00 89.50 96 LEU A O 1
ATOM 796 N N . LYS A 1 97 ? -6.885 7.232 21.126 1.00 87.75 97 LYS A N 1
ATOM 797 C CA . LYS A 1 97 ? -6.983 8.315 22.121 1.00 87.75 97 LYS A CA 1
ATOM 798 C C . LYS A 1 97 ? -6.117 9.523 21.775 1.00 87.75 97 LYS A C 1
ATOM 800 O O . LYS A 1 97 ? -6.470 10.639 22.145 1.00 87.75 97 LYS A O 1
ATOM 805 N N . ASN A 1 98 ? -4.999 9.293 21.092 1.00 85.12 98 ASN A N 1
ATOM 806 C CA . ASN A 1 98 ? -4.099 10.345 20.625 1.00 85.12 98 ASN A CA 1
ATOM 807 C C . ASN A 1 98 ? -4.445 10.829 19.209 1.00 85.12 98 ASN A C 1
ATOM 809 O O . ASN A 1 98 ? -3.931 11.860 18.776 1.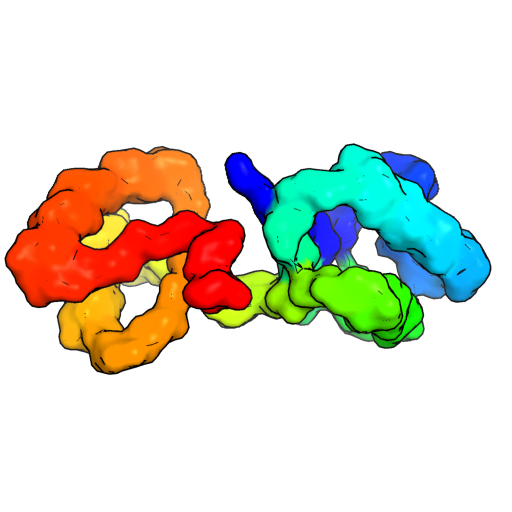00 85.12 98 ASN A O 1
ATOM 813 N N . LEU A 1 99 ? -5.303 10.099 18.492 1.00 83.69 99 LEU A N 1
ATOM 814 C CA . LEU A 1 99 ? -5.781 10.476 17.172 1.00 83.69 99 LEU A CA 1
ATOM 815 C C . LEU A 1 99 ? -6.738 11.665 17.316 1.00 83.69 99 LEU A C 1
ATOM 817 O O . LEU A 1 99 ? -7.802 11.551 17.924 1.00 83.69 99 LEU A O 1
ATOM 821 N N . GLY A 1 100 ? -6.334 12.818 16.780 1.00 78.25 100 GLY A N 1
ATOM 822 C CA . GLY A 1 100 ? -7.191 13.998 16.671 1.00 78.25 100 GLY A CA 1
ATOM 823 C C . GLY A 1 100 ? -8.268 13.829 15.591 1.00 78.25 100 GLY A C 1
ATOM 824 O O . GLY A 1 100 ? -8.772 12.737 15.346 1.00 78.25 100 GLY A O 1
ATOM 825 N N . GLU A 1 101 ? -8.598 14.907 14.879 1.00 71.88 101 GLU A N 1
ATOM 826 C CA . GLU A 1 101 ? -9.553 14.873 13.752 1.00 71.88 101 GLU A CA 1
ATOM 827 C C . GLU A 1 101 ? -8.934 14.353 12.435 1.00 71.88 101 GLU A C 1
ATOM 829 O O . GLU A 1 101 ? -9.473 14.558 11.345 1.00 71.88 101 GLU A O 1
ATOM 834 N N . GLU A 1 102 ? -7.788 13.680 12.516 1.00 80.31 102 GLU A N 1
ATOM 835 C CA . GLU A 1 102 ? -7.015 13.247 11.357 1.00 80.31 102 GLU A CA 1
ATOM 836 C C . GLU A 1 102 ? -7.440 11.863 10.852 1.00 80.31 102 GLU A C 1
ATOM 838 O O . GLU A 1 102 ? -7.857 10.979 11.604 1.00 80.31 102 GLU A O 1
ATOM 843 N N . LYS A 1 103 ? -7.319 11.666 9.534 1.00 83.50 103 LYS A N 1
ATOM 844 C CA . LYS A 1 103 ? -7.488 10.354 8.900 1.00 83.50 103 LYS A CA 1
ATOM 845 C C . LYS A 1 103 ? -6.174 9.585 9.006 1.00 83.50 103 LYS A C 1
ATOM 847 O O . LYS A 1 103 ? -5.127 10.126 8.670 1.00 83.50 103 LYS A O 1
ATOM 852 N N . LEU A 1 104 ? -6.255 8.313 9.385 1.00 87.81 104 LEU A N 1
ATOM 853 C CA . LEU A 1 104 ? -5.099 7.431 9.500 1.00 87.81 104 LEU A CA 1
ATOM 854 C C . LEU A 1 104 ? -5.330 6.135 8.721 1.00 87.81 104 LEU A C 1
ATOM 856 O O . LEU A 1 104 ? -6.385 5.509 8.854 1.00 87.81 104 LEU A O 1
ATOM 860 N N . PHE A 1 105 ? -4.331 5.712 7.951 1.00 88.31 105 PHE A N 1
ATOM 861 C CA . PHE A 1 105 ? -4.262 4.353 7.425 1.00 88.31 105 PHE A CA 1
ATOM 862 C C . PHE A 1 105 ? -3.513 3.479 8.424 1.00 88.31 105 PHE A C 1
ATOM 864 O O . PHE A 1 105 ? -2.415 3.830 8.840 1.00 88.31 105 PHE A O 1
ATOM 871 N N . ILE A 1 106 ? -4.098 2.348 8.813 1.00 88.44 106 ILE A N 1
ATOM 872 C CA . ILE A 1 106 ? -3.468 1.392 9.728 1.00 88.44 106 ILE A CA 1
ATOM 873 C C . ILE A 1 106 ? -3.147 0.126 8.940 1.00 88.44 106 ILE A C 1
ATOM 875 O O . ILE A 1 106 ? -4.045 -0.471 8.341 1.00 88.44 106 ILE A O 1
ATOM 879 N N . LEU A 1 107 ? -1.881 -0.283 8.953 1.00 86.44 107 LEU A N 1
ATOM 880 C CA . LEU A 1 107 ? -1.442 -1.572 8.431 1.00 86.44 107 LEU A CA 1
ATOM 881 C C . LEU A 1 107 ? -1.421 -2.586 9.579 1.00 86.44 107 LEU A C 1
ATOM 883 O O . LEU A 1 107 ? -0.874 -2.322 10.647 1.00 86.44 107 LEU A O 1
ATOM 887 N N . SER A 1 108 ? -2.047 -3.738 9.359 1.00 86.50 108 SER A N 1
ATOM 888 C CA . SER A 1 108 ? -2.102 -4.836 10.328 1.00 86.50 108 SER A CA 1
ATOM 889 C C . SER A 1 108 ? -2.184 -6.172 9.602 1.00 86.50 108 SER A C 1
ATOM 891 O O . SER A 1 108 ? -2.661 -6.237 8.463 1.00 86.50 108 SER A O 1
ATOM 893 N N . SER A 1 109 ? -1.745 -7.237 10.266 1.00 87.62 109 SER A N 1
ATOM 894 C CA . SER A 1 109 ? -2.018 -8.603 9.820 1.00 87.62 109 SER A CA 1
ATOM 895 C C . SER A 1 109 ? -3.508 -8.948 9.955 1.00 87.62 109 SER A C 1
ATOM 897 O O . SER A 1 109 ? -4.286 -8.272 10.635 1.00 87.62 109 SER A O 1
ATOM 899 N N . VAL A 1 110 ? -3.934 -10.037 9.313 1.00 88.25 110 VAL A N 1
ATOM 900 C CA . VAL A 1 110 ? -5.332 -10.493 9.375 1.00 88.25 110 VAL A CA 1
ATOM 901 C C . VAL A 1 110 ? -5.705 -10.926 10.795 1.00 88.25 110 VAL A C 1
ATOM 903 O O . VAL A 1 110 ? -6.828 -10.699 11.251 1.00 88.25 110 VAL A O 1
ATOM 906 N N . GLU A 1 111 ? -4.771 -11.555 11.499 1.00 88.56 111 GLU A N 1
ATOM 907 C CA . GLU A 1 111 ? -4.915 -12.018 12.875 1.00 88.56 111 GLU A CA 1
ATOM 908 C C . GLU A 1 111 ? -5.126 -10.836 13.820 1.00 88.56 111 GLU A C 1
ATOM 910 O O . GLU A 1 111 ? -6.084 -10.819 14.592 1.00 88.56 111 GLU A O 1
ATOM 915 N N . GLU A 1 112 ? -4.282 -9.817 13.699 1.00 89.00 112 GLU A N 1
ATOM 916 C CA . GLU A 1 112 ? -4.379 -8.565 14.444 1.00 89.00 112 GLU A CA 1
ATOM 917 C C . GLU A 1 112 ? -5.686 -7.830 14.168 1.00 89.00 112 GLU A C 1
ATOM 919 O O . GLU A 1 112 ? -6.403 -7.465 15.099 1.00 89.00 112 GLU A O 1
ATOM 924 N N . PHE A 1 113 ? -6.055 -7.683 12.895 1.00 90.31 113 PHE A N 1
ATOM 925 C CA . PHE A 1 113 ? -7.311 -7.050 12.514 1.00 90.31 113 PHE A CA 1
ATOM 926 C C . PHE A 1 113 ? -8.520 -7.728 13.173 1.00 90.31 113 PHE A C 1
ATOM 928 O O . PHE A 1 113 ? -9.420 -7.049 13.668 1.00 90.31 113 PHE A O 1
ATOM 935 N N . ARG A 1 114 ? -8.538 -9.067 13.238 1.00 91.06 114 ARG A N 1
ATOM 936 C CA . ARG A 1 114 ? -9.612 -9.818 13.912 1.00 91.06 114 ARG A CA 1
ATOM 937 C C . ARG A 1 114 ? -9.679 -9.523 15.407 1.00 91.06 114 ARG A C 1
ATOM 939 O O . ARG A 1 114 ? -10.785 -9.425 15.936 1.00 91.06 114 ARG A O 1
ATOM 946 N N . LEU A 1 115 ? -8.531 -9.379 16.070 1.00 91.06 115 LEU A N 1
ATOM 947 C CA . LEU A 1 115 ? -8.466 -9.024 17.490 1.00 91.06 115 LEU A CA 1
ATOM 948 C C . LEU A 1 115 ? -9.010 -7.615 17.751 1.00 91.06 115 LEU A C 1
ATOM 950 O O . LEU A 1 115 ? -9.640 -7.400 18.780 1.00 91.06 115 LEU A O 1
ATOM 954 N N . LEU A 1 116 ? -8.844 -6.695 16.798 1.00 92.44 116 LEU A N 1
ATOM 955 C CA . LEU A 1 116 ? -9.305 -5.309 16.905 1.00 92.44 116 LEU A CA 1
ATOM 956 C C . LEU A 1 116 ? -10.805 -5.113 16.646 1.00 92.44 116 LEU A C 1
ATOM 958 O O . LEU A 1 116 ? -11.348 -4.064 16.994 1.00 92.44 116 LEU A O 1
ATOM 962 N N . LEU A 1 117 ? -11.507 -6.088 16.053 1.00 93.31 117 LEU A N 1
ATOM 963 C CA . LEU A 1 117 ? -12.926 -5.945 15.689 1.00 93.31 117 LEU A CA 1
ATOM 964 C C . LEU A 1 117 ? -13.848 -5.536 16.860 1.00 93.31 117 LEU A C 1
ATOM 966 O O . LEU A 1 117 ? -14.686 -4.648 16.651 1.00 93.31 117 LEU A O 1
ATOM 970 N N . PRO A 1 118 ? -13.744 -6.126 18.070 1.00 93.44 118 PRO A N 1
ATOM 971 C CA . PRO A 1 118 ? -14.556 -5.707 19.214 1.00 93.44 118 PRO A CA 1
ATOM 972 C C . PRO A 1 118 ? -14.270 -4.256 19.630 1.00 93.44 118 PRO A C 1
ATOM 974 O O . PRO A 1 118 ? -15.197 -3.487 19.913 1.00 93.44 118 PRO A O 1
ATOM 977 N N . GLU A 1 119 ? -13.007 -3.844 19.556 1.00 91.94 119 GLU A N 1
ATOM 978 C CA . GLU A 1 119 ? -12.554 -2.530 20.015 1.00 91.94 119 GLU A CA 1
ATOM 979 C C . GLU A 1 119 ? -12.980 -1.455 19.017 1.00 91.94 119 GLU A C 1
ATOM 981 O O . GLU A 1 119 ? -13.560 -0.437 19.402 1.00 91.94 119 GLU A O 1
ATOM 986 N N . MET A 1 120 ? -12.851 -1.733 17.717 1.00 93.69 120 MET A N 1
ATOM 987 C CA . MET A 1 120 ? -13.426 -0.912 16.650 1.00 93.69 120 MET A CA 1
ATOM 988 C C . MET A 1 120 ? -14.935 -0.707 16.840 1.00 93.69 120 MET A C 1
ATOM 990 O O . MET A 1 120 ? -15.439 0.401 16.651 1.00 93.69 120 MET A O 1
ATOM 994 N N . ALA A 1 121 ? -15.681 -1.749 17.225 1.00 94.00 121 ALA A N 1
ATOM 995 C CA . ALA A 1 121 ? -17.118 -1.633 17.472 1.00 94.00 121 ALA A CA 1
ATOM 996 C C . ALA A 1 121 ? -17.435 -0.726 18.673 1.00 94.00 121 ALA A C 1
ATOM 998 O O . ALA A 1 121 ? -18.422 0.012 18.635 1.00 94.00 121 ALA A O 1
ATOM 999 N N . SER A 1 122 ? -16.598 -0.741 19.711 1.00 93.38 122 SER A N 1
ATOM 1000 C CA . SER A 1 122 ? -16.708 0.165 20.859 1.00 93.38 122 SER A CA 1
ATOM 1001 C C . SER A 1 122 ? -16.405 1.613 20.466 1.00 93.38 122 SER A C 1
ATOM 1003 O O . SER A 1 122 ? -17.205 2.503 20.756 1.00 93.38 122 SER A O 1
ATOM 1005 N N . TYR A 1 123 ? -15.332 1.848 19.709 1.00 93.25 123 TYR A N 1
ATOM 1006 C CA . TYR A 1 123 ? -14.957 3.184 19.239 1.00 93.25 123 TYR A CA 1
ATOM 1007 C C . TYR A 1 123 ? -15.974 3.806 18.273 1.00 93.25 123 TYR A C 1
ATOM 1009 O O . TYR A 1 123 ? -16.218 5.014 18.320 1.00 93.25 123 TYR A O 1
ATOM 1017 N N . ARG A 1 124 ? -16.663 2.992 17.461 1.00 93.62 124 ARG A N 1
ATOM 1018 C CA . ARG A 1 124 ? -17.789 3.464 16.631 1.00 93.62 124 ARG A CA 1
ATOM 1019 C C . ARG A 1 124 ? -18.904 4.111 17.456 1.00 93.62 124 ARG A C 1
ATOM 1021 O O . ARG A 1 124 ? -19.519 5.065 16.992 1.00 93.62 124 ARG A O 1
ATOM 1028 N N . LYS A 1 125 ? -19.162 3.628 18.679 1.00 93.25 125 LYS A N 1
ATOM 1029 C CA . LYS A 1 125 ? -20.221 4.168 19.555 1.00 93.25 125 LYS A CA 1
ATOM 1030 C C . LYS A 1 125 ? -19.898 5.562 20.090 1.00 93.25 125 LYS A C 1
ATOM 1032 O O . LYS A 1 125 ? -20.820 6.293 20.432 1.00 93.25 125 LYS A O 1
ATOM 1037 N N . VAL A 1 126 ? -18.617 5.924 20.155 1.00 90.88 126 VAL A N 1
ATOM 1038 C CA . VAL A 1 126 ? -18.149 7.233 20.639 1.00 90.88 126 VAL A CA 1
ATOM 1039 C C . VAL A 1 126 ? -17.737 8.174 19.501 1.00 90.88 126 VAL A C 1
ATOM 1041 O O . VAL A 1 126 ? -17.155 9.221 19.754 1.00 90.88 126 VAL A O 1
ATOM 1044 N N . GLY A 1 127 ? -18.076 7.830 18.252 1.00 89.69 127 GLY A N 1
ATOM 1045 C CA . GLY A 1 127 ? -17.993 8.737 17.102 1.00 89.69 127 GLY A CA 1
ATOM 1046 C C . GLY A 1 127 ? -16.891 8.434 16.084 1.00 89.69 127 GLY A C 1
ATOM 1047 O O . GLY A 1 127 ? -16.888 9.052 15.019 1.00 89.69 127 GLY A O 1
ATOM 1048 N N . PHE A 1 128 ? -16.001 7.469 16.339 1.00 92.56 128 PHE A N 1
ATOM 1049 C CA . PHE A 1 128 ? -14.972 7.098 15.362 1.00 92.56 128 PHE A CA 1
ATOM 1050 C C . PHE A 1 128 ? -15.582 6.416 14.136 1.00 92.56 128 PHE A C 1
ATOM 1052 O O . PHE A 1 128 ? -16.490 5.585 14.235 1.00 92.56 128 PHE A O 1
ATOM 1059 N N . LYS A 1 129 ? -15.032 6.725 12.960 1.00 90.69 129 LYS A N 1
ATOM 1060 C CA . LYS A 1 129 ? -15.416 6.098 11.694 1.00 90.69 129 LYS A CA 1
ATOM 1061 C C . LYS A 1 129 ? -14.263 5.253 11.171 1.00 90.69 129 LYS A C 1
ATOM 1063 O O . LYS A 1 129 ? -13.185 5.767 10.910 1.00 90.69 129 LYS A O 1
ATOM 1068 N N . PHE A 1 130 ? -14.528 3.969 10.963 1.00 90.38 130 PHE A N 1
ATOM 1069 C CA . PHE A 1 130 ? -13.624 3.059 10.262 1.00 90.38 130 PHE A CA 1
ATOM 1070 C C . PHE A 1 130 ? -14.178 2.869 8.859 1.00 90.38 130 PHE A C 1
ATOM 1072 O O . PHE A 1 130 ? -15.271 2.321 8.701 1.00 90.38 130 PHE A O 1
ATOM 1079 N N . ILE A 1 131 ? -13.471 3.404 7.872 1.00 87.69 131 ILE A N 1
ATOM 1080 C CA . ILE A 1 131 ? -13.968 3.588 6.510 1.00 87.69 131 ILE A CA 1
ATOM 1081 C C . ILE A 1 131 ? -13.193 2.654 5.582 1.00 87.69 131 ILE A C 1
ATOM 1083 O O . ILE A 1 131 ? -11.980 2.512 5.720 1.00 87.69 131 ILE A O 1
ATOM 1087 N N . ASN A 1 132 ? -13.894 2.022 4.639 1.00 83.81 132 ASN A N 1
ATOM 1088 C CA . ASN A 1 132 ? -13.231 1.243 3.598 1.00 83.81 132 ASN A CA 1
ATOM 1089 C C . ASN A 1 132 ? -12.398 2.171 2.702 1.00 83.81 132 ASN A C 1
ATOM 1091 O O . ASN A 1 132 ? -12.899 3.233 2.326 1.00 83.81 132 ASN A O 1
ATOM 1095 N N . PRO A 1 133 ? -11.178 1.773 2.306 1.00 81.56 133 PRO A N 1
ATOM 1096 C CA . PRO A 1 133 ? -10.310 2.594 1.467 1.00 81.56 133 PRO A CA 1
ATOM 1097 C C . PRO A 1 133 ? -10.979 3.143 0.197 1.00 81.56 133 PRO A C 1
AT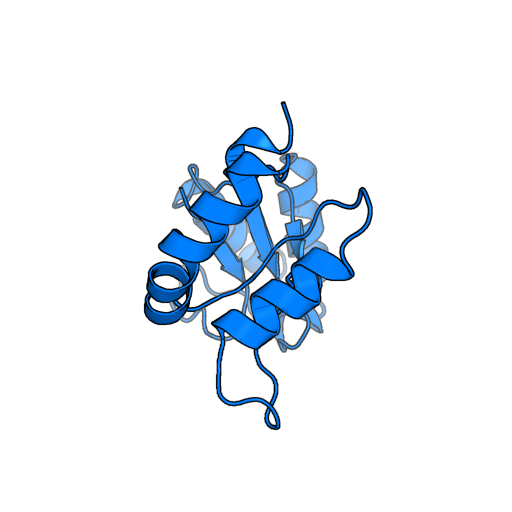OM 1099 O O . PRO A 1 133 ? -10.804 4.313 -0.127 1.00 81.56 133 PRO A O 1
ATOM 1102 N N . SER A 1 134 ? -11.834 2.361 -0.472 1.00 80.38 134 SER A N 1
ATOM 1103 C CA . SER A 1 134 ? -12.567 2.803 -1.672 1.00 80.38 134 SER A CA 1
ATOM 1104 C C . SER A 1 134 ? -13.492 4.006 -1.459 1.00 80.38 134 SER A C 1
ATOM 1106 O O . SER A 1 134 ? -13.865 4.676 -2.419 1.00 80.38 134 SER A O 1
ATOM 1108 N N . LEU A 1 135 ? -13.879 4.283 -0.214 1.00 82.75 135 LEU A N 1
ATOM 1109 C CA . LEU A 1 135 ? -14.809 5.350 0.148 1.00 82.75 135 LEU A CA 1
ATOM 1110 C C . LEU A 1 135 ? -14.096 6.634 0.588 1.00 82.75 135 LEU A C 1
ATOM 1112 O O . LEU A 1 135 ? -14.762 7.613 0.905 1.00 82.75 135 LEU A O 1
ATOM 1116 N N . ILE A 1 136 ? -12.760 6.643 0.648 1.00 74.38 136 ILE A N 1
ATOM 1117 C CA . ILE A 1 136 ? -11.986 7.779 1.175 1.00 74.38 136 ILE A CA 1
ATOM 1118 C C . ILE A 1 136 ? -11.950 8.969 0.195 1.00 74.38 136 ILE A C 1
ATOM 1120 O O . ILE A 1 136 ? -11.622 10.080 0.616 1.00 74.38 136 ILE A O 1
ATOM 1124 N N . GLU A 1 137 ? -12.351 8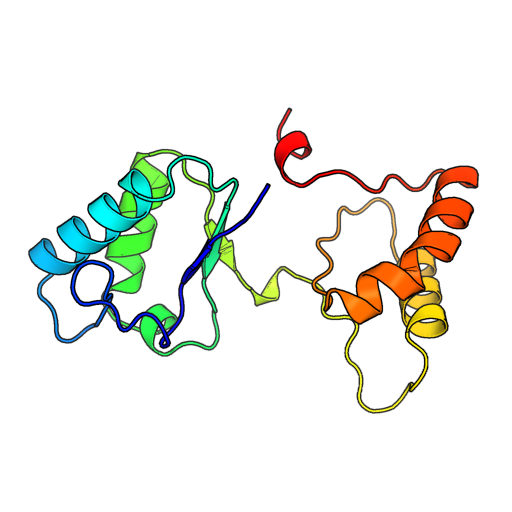.768 -1.066 1.00 60.00 137 GLU A N 1
ATOM 1125 C CA . GLU A 1 137 ? -12.293 9.776 -2.141 1.00 60.00 137 GLU A CA 1
ATOM 1126 C C . GLU A 1 137 ? -13.648 10.136 -2.784 1.00 60.00 137 GLU A C 1
ATOM 1128 O O . GLU A 1 137 ? -13.657 10.800 -3.820 1.00 60.00 137 GLU A O 1
ATOM 1133 N N . ASN A 1 138 ? -14.776 9.747 -2.170 1.00 41.28 138 ASN A N 1
ATOM 1134 C CA . ASN A 1 138 ? -16.115 10.244 -2.536 1.00 41.28 138 ASN A CA 1
ATOM 1135 C C . ASN A 1 138 ? -16.618 11.295 -1.543 1.00 41.28 138 ASN A C 1
ATOM 1137 O O . ASN A 1 138 ? -16.486 11.060 -0.319 1.00 41.28 138 ASN A O 1
#

Secondary structure (DSSP, 8-state):
---EEESTT--STTT---TTS-HHHHHHHHHHHHHHTTT-S-EEE-TTSHHHHSTTHHHHHHHHHTTT--EEEGGGEEE---SS---HHHHHHHHHHH--S---EEE--HHHHHHHHHHHHHHHHTT-----GGGTT-